Protein AF-A0A2G9Q6Q9-F1 (afdb_monomer_lite)

Radius of gyration: 12.46 Å; chains: 1; bounding box: 29×31×30 Å

Secondary structure (DSSP, 8-state):
--HHHHHHHHHHHHHHHHS--S---S-HHHHHHHHHHHHHHHHHHHH-----HHHHHHHHHHHHGGG-

Sequence (68 aa):
MAFEEMVEMVSILRREDYDAKKGLYTRPNMRKDKIMSSVVTATEAKFGIKWAKEQLRKRWSDLGESRS

Organism: Aquarana catesbeiana (NCBI:txid8400)

pLDDT: mean 73.61, std 12.06, range [34.28, 86.94]

Foldseek 3Di:
DDPVLVVQLVVLLCVLVVPPPDDDDPDPVVSVVVSLVVSQVVSCVPVVDHDDSVVVVVVVVVVCVVPD

Structure (mmCIF, N/CA/C/O backbone):
data_AF-A0A2G9Q6Q9-F1
#
_entry.id   AF-A0A2G9Q6Q9-F1
#
loop_
_atom_site.group_PDB
_atom_site.id
_atom_site.type_symbol
_atom_site.label_atom_id
_atom_site.label_alt_id
_atom_site.label_comp_id
_atom_site.label_asym_id
_atom_site.label_entity_id
_atom_site.label_seq_id
_atom_site.pdbx_PDB_ins_code
_atom_site.Cartn_x
_atom_site.Cartn_y
_atom_site.Cartn_z
_atom_site.occupancy
_atom_site.B_iso_or_equiv
_atom_site.auth_seq_id
_atom_site.auth_comp_id
_atom_site.auth_asym_id
_atom_site.auth_atom_id
_atom_site.pdbx_PDB_model_num
ATOM 1 N N . MET A 1 1 ? -5.343 -6.638 11.487 1.00 68.19 1 MET A N 1
ATOM 2 C CA . MET A 1 1 ? -5.778 -6.406 10.101 1.00 68.19 1 MET A CA 1
ATOM 3 C C . MET A 1 1 ? -7.138 -7.048 9.969 1.00 68.19 1 MET A C 1
ATOM 5 O O . MET A 1 1 ? -7.266 -8.225 10.298 1.00 68.19 1 MET A O 1
ATOM 9 N N . ALA A 1 2 ? -8.140 -6.271 9.593 1.00 78.25 2 ALA A N 1
ATOM 10 C CA . ALA A 1 2 ? -9.443 -6.769 9.211 1.00 78.25 2 ALA A CA 1
ATOM 11 C C . ALA A 1 2 ? -9.326 -7.579 7.912 1.00 78.25 2 ALA A C 1
ATOM 13 O O . ALA A 1 2 ? -8.425 -7.369 7.098 1.00 78.25 2 ALA A O 1
ATOM 14 N N . PHE A 1 3 ? -10.247 -8.520 7.722 1.00 76.62 3 PHE A N 1
ATOM 15 C CA . PHE A 1 3 ? -10.305 -9.359 6.527 1.00 76.62 3 PHE A CA 1
ATOM 16 C C . PHE A 1 3 ? -10.387 -8.523 5.237 1.00 76.62 3 PHE A C 1
ATOM 18 O O . PHE A 1 3 ? -9.703 -8.830 4.266 1.00 76.62 3 PHE A O 1
ATOM 25 N N . GLU A 1 4 ? -11.133 -7.415 5.258 1.00 82.62 4 GLU A N 1
ATOM 26 C CA . GLU A 1 4 ? -11.263 -6.485 4.127 1.00 82.62 4 GLU A CA 1
ATOM 27 C C . GLU A 1 4 ? -9.938 -5.827 3.719 1.00 82.62 4 GLU A C 1
ATOM 29 O O . GLU A 1 4 ? -9.637 -5.743 2.529 1.00 82.62 4 GLU A O 1
ATOM 34 N N . GLU A 1 5 ? -9.111 -5.413 4.686 1.00 79.69 5 GLU A N 1
ATOM 35 C CA . GLU A 1 5 ? -7.778 -4.858 4.413 1.00 79.69 5 GLU A CA 1
ATOM 36 C C . GLU A 1 5 ? -6.880 -5.903 3.738 1.00 79.69 5 GLU A C 1
ATOM 38 O O . GLU A 1 5 ? -6.202 -5.620 2.754 1.00 79.69 5 GLU A O 1
ATOM 43 N N . MET A 1 6 ? -6.912 -7.140 4.240 1.00 81.38 6 MET A N 1
ATOM 44 C CA . MET A 1 6 ? -6.135 -8.264 3.713 1.00 81.38 6 MET A CA 1
ATOM 45 C C . MET A 1 6 ? -6.537 -8.602 2.271 1.00 81.38 6 MET A C 1
ATOM 47 O O . MET A 1 6 ? -5.676 -8.791 1.410 1.00 81.38 6 MET A O 1
ATOM 51 N N . VAL A 1 7 ? -7.842 -8.629 1.990 1.00 83.94 7 VAL A N 1
ATOM 52 C CA . VAL A 1 7 ? -8.382 -8.873 0.646 1.00 83.94 7 VAL A CA 1
ATOM 53 C C . VAL A 1 7 ? -7.974 -7.759 -0.321 1.00 83.94 7 VAL A C 1
ATOM 55 O O . VAL A 1 7 ? -7.580 -8.060 -1.449 1.00 83.94 7 VAL A O 1
ATOM 58 N N . GLU A 1 8 ? -7.989 -6.496 0.114 1.00 85.06 8 GLU A N 1
ATOM 59 C CA . GLU A 1 8 ? -7.535 -5.367 -0.705 1.00 85.06 8 GLU A CA 1
ATOM 60 C C . GLU A 1 8 ? -6.037 -5.453 -1.028 1.00 85.06 8 GLU A C 1
ATOM 62 O O . GLU A 1 8 ? -5.627 -5.292 -2.177 1.00 85.06 8 GLU A O 1
ATOM 67 N N . MET A 1 9 ? -5.196 -5.758 -0.037 1.00 83.44 9 MET A N 1
ATOM 68 C CA . MET A 1 9 ? -3.757 -5.902 -0.265 1.00 83.44 9 MET A CA 1
ATOM 69 C C . MET A 1 9 ? -3.450 -7.039 -1.251 1.00 83.44 9 MET A C 1
ATOM 71 O O . MET A 1 9 ? -2.639 -6.869 -2.164 1.00 83.44 9 MET A O 1
ATOM 75 N N . VAL A 1 10 ? -4.108 -8.195 -1.098 1.00 82.56 10 VAL A N 1
ATOM 76 C CA . VAL A 1 10 ? -3.936 -9.359 -1.984 1.00 82.56 10 VAL A CA 1
ATOM 77 C C . VAL A 1 10 ? -4.464 -9.073 -3.396 1.00 82.56 10 VAL A C 1
ATOM 79 O O . VAL A 1 10 ? -3.874 -9.553 -4.369 1.00 82.56 10 VAL A O 1
ATOM 82 N N . SER A 1 11 ? -5.537 -8.288 -3.540 1.00 86.94 11 SER A N 1
ATOM 83 C CA . SER A 1 11 ? -6.099 -7.932 -4.850 1.00 86.94 11 SER A CA 1
ATOM 84 C C . SER A 1 11 ? -5.167 -7.003 -5.636 1.00 86.94 11 SER A C 1
ATOM 86 O O . SER A 1 11 ? -4.908 -7.258 -6.814 1.00 86.94 11 SER A O 1
ATOM 88 N N . ILE A 1 12 ? -4.575 -6.001 -4.975 1.00 85.06 12 ILE A N 1
ATOM 89 C CA . ILE A 1 12 ? -3.556 -5.114 -5.558 1.00 85.06 12 ILE A CA 1
ATOM 90 C C . ILE A 1 12 ? -2.327 -5.918 -5.954 1.00 85.06 12 ILE A C 1
ATOM 92 O O . ILE A 1 12 ? -1.805 -5.746 -7.052 1.00 85.06 12 ILE A O 1
ATOM 96 N N . LEU A 1 13 ? -1.891 -6.832 -5.085 1.00 80.25 13 LEU A N 1
ATOM 97 C CA . LEU A 1 13 ? -0.731 -7.664 -5.357 1.00 80.25 13 LEU A CA 1
ATOM 98 C C . LEU A 1 13 ? -0.954 -8.528 -6.599 1.00 80.25 13 LEU A C 1
ATOM 100 O O . LEU A 1 13 ? -0.121 -8.511 -7.496 1.00 80.25 13 LEU A O 1
ATOM 104 N N . ARG A 1 14 ? -2.102 -9.207 -6.709 1.00 80.19 14 ARG A N 1
ATOM 105 C CA . ARG A 1 14 ? -2.455 -9.972 -7.916 1.00 80.19 14 ARG A CA 1
ATOM 106 C C . ARG A 1 14 ? -2.556 -9.088 -9.153 1.00 80.19 14 ARG A C 1
ATOM 108 O O . ARG A 1 14 ? -2.126 -9.521 -10.215 1.00 80.19 14 ARG A O 1
ATOM 115 N N . ARG A 1 15 ? -3.099 -7.873 -9.038 1.00 83.31 15 ARG A N 1
ATOM 116 C CA . ARG A 1 15 ? -3.226 -6.947 -10.170 1.00 83.31 15 ARG A CA 1
ATOM 117 C C . ARG A 1 15 ? -1.862 -6.492 -10.678 1.00 83.31 15 ARG A C 1
ATOM 119 O O . ARG A 1 15 ? -1.591 -6.624 -11.862 1.00 83.31 15 ARG A O 1
ATOM 126 N N . GLU A 1 16 ? -0.996 -6.015 -9.791 1.00 79.00 16 GLU A N 1
ATOM 127 C CA . GLU A 1 16 ? 0.340 -5.518 -10.143 1.00 79.00 16 GLU A CA 1
ATOM 128 C C . GLU A 1 16 ? 1.297 -6.656 -10.550 1.00 79.00 16 GLU A C 1
ATOM 130 O O . GLU A 1 16 ? 2.211 -6.448 -11.349 1.00 79.00 16 GLU A O 1
ATOM 135 N N . ASP A 1 17 ? 1.090 -7.868 -10.023 1.00 74.75 17 ASP A N 1
ATOM 136 C CA . ASP A 1 17 ? 1.827 -9.069 -10.420 1.00 74.75 17 ASP A CA 1
ATOM 137 C C . ASP A 1 17 ? 1.376 -9.589 -11.801 1.00 74.75 17 ASP A C 1
ATOM 139 O O . ASP A 1 17 ? 2.202 -9.970 -12.632 1.00 74.75 17 ASP A O 1
ATOM 143 N N . TYR A 1 18 ? 0.076 -9.536 -12.098 1.00 71.50 18 TYR A N 1
ATOM 144 C CA . TYR A 1 18 ? -0.477 -9.952 -13.390 1.00 71.50 18 TYR A CA 1
ATOM 145 C C . TYR A 1 18 ? -0.210 -8.937 -14.513 1.00 71.50 18 TYR A C 1
ATOM 147 O O . TYR A 1 18 ? 0.102 -9.321 -15.640 1.00 71.50 18 TYR A O 1
ATOM 155 N N . ASP A 1 19 ? -0.279 -7.637 -14.214 1.00 66.12 19 ASP A N 1
ATOM 156 C CA . ASP A 1 19 ? -0.094 -6.550 -15.187 1.00 66.12 19 ASP A CA 1
ATOM 157 C C . ASP A 1 19 ? 1.385 -6.312 -15.562 1.00 66.12 19 ASP A C 1
ATOM 15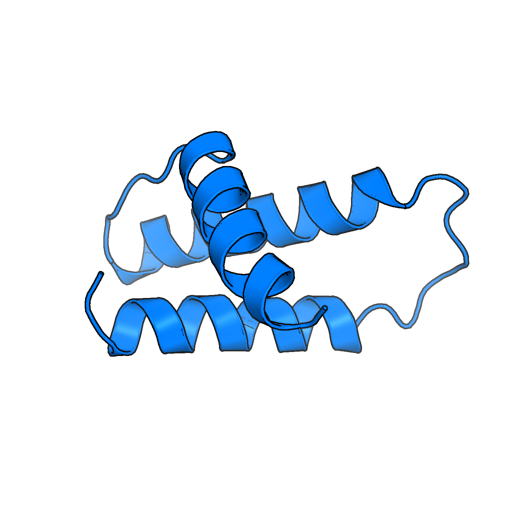9 O O . ASP A 1 19 ? 1.725 -5.480 -16.408 1.00 66.12 19 ASP A O 1
ATOM 163 N N . ALA A 1 20 ? 2.302 -7.107 -15.000 1.00 61.62 20 ALA A N 1
ATOM 164 C CA . ALA A 1 20 ? 3.713 -7.156 -15.368 1.00 61.62 20 ALA A CA 1
ATOM 165 C C . ALA A 1 20 ? 3.938 -7.840 -16.737 1.00 61.62 20 ALA A C 1
ATOM 167 O O . ALA A 1 20 ? 4.754 -8.745 -16.885 1.00 61.62 20 ALA A O 1
ATOM 168 N N . LYS A 1 21 ? 3.257 -7.347 -17.775 1.00 62.22 21 LYS A N 1
ATOM 169 C CA . LYS A 1 21 ? 3.465 -7.659 -19.199 1.00 62.22 21 LYS A CA 1
ATOM 170 C C . LYS A 1 21 ? 4.779 -7.103 -19.775 1.00 62.22 21 LYS A C 1
ATOM 172 O O . LYS A 1 21 ? 5.001 -7.196 -20.979 1.00 62.22 21 LYS A O 1
ATOM 177 N N . LYS A 1 22 ? 5.651 -6.484 -18.971 1.00 57.47 22 LYS A N 1
ATOM 178 C CA . LYS A 1 22 ? 6.800 -5.710 -19.468 1.00 57.47 22 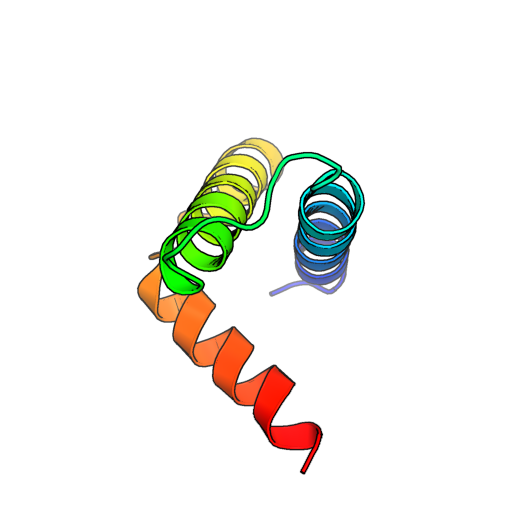LYS A CA 1
ATOM 179 C C . LYS A 1 22 ? 8.127 -6.195 -18.895 1.00 57.47 22 LYS A C 1
ATOM 181 O O . LYS A 1 22 ? 8.509 -5.785 -17.808 1.00 57.47 22 LYS A O 1
ATOM 186 N N . GLY A 1 23 ? 8.825 -6.993 -19.704 1.00 56.00 23 GLY A N 1
ATOM 187 C CA . GLY A 1 23 ? 10.279 -7.154 -19.693 1.00 56.00 23 GLY A CA 1
ATOM 188 C C . GLY A 1 23 ? 10.855 -7.945 -18.520 1.00 56.00 23 GLY A C 1
ATOM 189 O O . GLY A 1 23 ? 10.599 -7.659 -17.354 1.00 56.00 23 GLY A O 1
ATOM 190 N N . LEU A 1 24 ? 11.705 -8.921 -18.838 1.00 56.66 24 LEU A N 1
ATOM 191 C CA . LEU A 1 24 ? 12.611 -9.546 -17.878 1.00 56.66 24 LEU A CA 1
ATOM 192 C C . LEU A 1 24 ? 13.533 -8.464 -17.297 1.00 56.66 24 LEU A C 1
ATOM 194 O O . LEU A 1 24 ? 14.554 -8.118 -17.885 1.00 56.66 24 LEU A O 1
ATOM 198 N N . TYR A 1 25 ? 13.159 -7.890 -16.156 1.00 55.44 25 TYR A N 1
ATOM 199 C CA . TYR A 1 25 ? 14.050 -7.006 -15.420 1.00 55.44 25 TYR A CA 1
ATOM 200 C C . TYR A 1 25 ? 15.117 -7.841 -14.716 1.00 55.44 25 TYR A C 1
ATOM 202 O O . TYR A 1 25 ? 14.825 -8.791 -13.994 1.00 55.44 25 TYR A O 1
ATOM 210 N N . THR A 1 26 ? 16.365 -7.414 -14.868 1.00 59.03 26 THR A N 1
ATOM 211 C CA . THR A 1 26 ? 17.595 -8.003 -14.318 1.00 59.03 26 THR A CA 1
ATOM 212 C C . THR A 1 26 ? 17.647 -8.052 -12.782 1.00 59.03 26 THR A C 1
ATOM 214 O O . THR A 1 26 ? 18.605 -8.575 -12.219 1.00 59.03 26 THR A O 1
ATOM 217 N N . ARG A 1 27 ? 16.645 -7.500 -12.077 1.00 62.56 27 ARG A N 1
ATOM 218 C CA . ARG A 1 27 ? 16.587 -7.420 -10.608 1.00 62.56 27 ARG A CA 1
ATOM 219 C C . ARG A 1 27 ? 15.207 -7.816 -10.063 1.00 62.56 27 ARG A C 1
ATOM 221 O O . ARG A 1 27 ? 14.319 -6.965 -9.977 1.00 62.56 27 ARG A O 1
ATOM 228 N N . PRO A 1 28 ? 15.045 -9.064 -9.592 1.00 63.53 28 PRO A N 1
ATOM 229 C CA . PRO A 1 28 ? 13.802 -9.564 -8.993 1.00 63.53 28 PRO A CA 1
ATOM 230 C C . PRO A 1 28 ? 13.276 -8.712 -7.823 1.00 63.53 28 PRO A C 1
ATOM 232 O O . PRO A 1 28 ? 12.065 -8.581 -7.641 1.00 63.53 28 PRO A O 1
ATOM 235 N N . ASN A 1 29 ? 14.171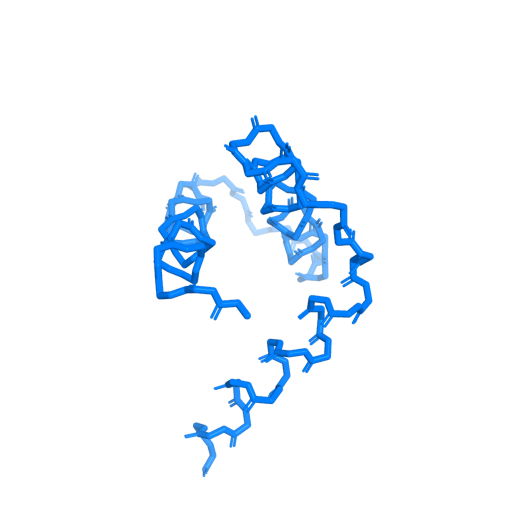 -8.077 -7.055 1.00 71.06 29 ASN A N 1
ATOM 236 C CA . ASN A 1 29 ? 13.793 -7.256 -5.899 1.00 71.06 29 ASN A CA 1
ATOM 237 C C . ASN A 1 29 ? 13.060 -5.957 -6.264 1.00 71.06 29 ASN A C 1
ATOM 239 O O . ASN A 1 29 ? 12.203 -5.521 -5.503 1.00 71.06 29 ASN A O 1
ATOM 243 N N . MET A 1 30 ? 13.331 -5.354 -7.428 1.00 73.12 30 MET A N 1
ATOM 244 C CA . MET A 1 30 ? 12.695 -4.078 -7.796 1.00 73.12 30 MET A CA 1
ATOM 245 C C . MET A 1 30 ? 11.182 -4.220 -7.996 1.00 73.12 30 MET A C 1
ATOM 247 O O . MET A 1 30 ? 10.427 -3.305 -7.672 1.00 73.12 30 MET A O 1
ATOM 251 N N . ARG A 1 31 ? 10.726 -5.376 -8.494 1.00 74.81 31 ARG A N 1
ATOM 252 C CA . ARG A 1 31 ? 9.298 -5.655 -8.687 1.00 74.81 31 ARG A CA 1
ATOM 253 C C . ARG A 1 31 ? 8.585 -5.828 -7.354 1.00 74.81 31 ARG A C 1
ATOM 255 O O . ARG A 1 31 ? 7.565 -5.182 -7.132 1.00 74.81 31 ARG A O 1
ATOM 262 N N . LYS A 1 32 ? 9.156 -6.636 -6.455 1.00 74.69 32 LYS A N 1
ATOM 263 C CA . LYS A 1 32 ? 8.632 -6.787 -5.092 1.00 74.69 32 LYS A CA 1
ATOM 264 C C . LYS A 1 32 ? 8.542 -5.427 -4.404 1.00 74.69 32 LYS A C 1
ATOM 266 O O . LYS A 1 32 ? 7.506 -5.102 -3.845 1.00 74.69 32 LYS A O 1
ATOM 271 N N . ASP A 1 33 ? 9.557 -4.581 -4.539 1.00 80.25 33 ASP A N 1
ATOM 272 C CA . ASP A 1 33 ? 9.569 -3.266 -3.891 1.00 80.25 33 ASP A CA 1
ATOM 273 C C . ASP A 1 33 ? 8.536 -2.294 -4.447 1.00 80.25 33 ASP A C 1
ATOM 275 O O . ASP A 1 33 ? 7.949 -1.528 -3.679 1.00 80.25 33 ASP A O 1
ATOM 279 N N . LYS A 1 34 ? 8.290 -2.340 -5.759 1.00 81.19 34 LYS A N 1
ATOM 280 C CA . LYS A 1 34 ? 7.261 -1.530 -6.410 1.00 81.19 34 LYS A CA 1
ATOM 281 C C . LYS A 1 34 ? 5.857 -1.976 -6.002 1.00 81.19 34 LYS A C 1
ATOM 283 O O . LYS A 1 34 ? 5.062 -1.135 -5.604 1.00 81.19 34 LYS A O 1
ATOM 288 N N . ILE A 1 35 ? 5.592 -3.283 -6.012 1.00 79.94 35 ILE A N 1
ATOM 289 C CA . ILE A 1 35 ? 4.313 -3.851 -5.562 1.00 79.94 35 ILE A CA 1
ATOM 290 C C . ILE A 1 35 ? 4.068 -3.496 -4.091 1.00 79.94 35 ILE A C 1
ATOM 292 O O . ILE A 1 35 ? 2.987 -3.043 -3.729 1.00 79.94 35 ILE A O 1
ATOM 296 N N . MET A 1 36 ? 5.095 -3.613 -3.247 1.00 82.25 36 MET A N 1
ATOM 297 C CA . MET A 1 36 ? 5.000 -3.263 -1.829 1.00 82.25 36 MET A CA 1
ATOM 298 C C . MET A 1 36 ? 4.764 -1.766 -1.613 1.00 82.25 36 MET A C 1
ATOM 300 O O . MET A 1 36 ? 4.015 -1.406 -0.710 1.00 82.25 36 MET A O 1
ATOM 304 N N . SER A 1 37 ? 5.347 -0.888 -2.441 1.00 85.00 37 SER A N 1
ATOM 305 C CA . SER A 1 37 ? 4.974 0.534 -2.446 1.00 85.00 37 SER A CA 1
ATOM 306 C C . SER A 1 37 ? 3.492 0.722 -2.783 1.00 85.00 37 SER A C 1
ATOM 308 O O . SER A 1 37 ? 2.805 1.418 -2.045 1.00 85.00 37 SER A O 1
ATOM 310 N N . SER A 1 38 ? 2.992 0.087 -3.850 1.00 85.44 38 SER A N 1
ATOM 311 C CA . SER A 1 38 ? 1.591 0.213 -4.280 1.00 85.44 38 SER A CA 1
ATOM 312 C C . SER A 1 38 ? 0.612 -0.249 -3.196 1.00 85.44 38 SER A C 1
ATOM 314 O O . SER A 1 38 ? -0.379 0.430 -2.935 1.00 85.44 38 SER A O 1
ATOM 316 N N . VAL A 1 39 ? 0.913 -1.362 -2.516 1.00 83.56 39 VAL A N 1
ATOM 317 C CA . VAL A 1 39 ? 0.099 -1.883 -1.407 1.00 83.56 39 VAL A CA 1
ATOM 318 C C . VAL A 1 39 ? 0.074 -0.909 -0.226 1.00 83.56 39 VAL A C 1
ATOM 320 O O . VAL A 1 39 ? -1.003 -0.622 0.294 1.00 83.56 39 VAL A O 1
ATOM 323 N N . VAL A 1 40 ? 1.227 -0.361 0.179 1.00 84.62 40 VAL A N 1
ATOM 324 C CA . VAL A 1 40 ? 1.304 0.624 1.275 1.00 84.62 40 VAL A CA 1
ATOM 325 C C . VAL A 1 40 ? 0.497 1.876 0.933 1.00 84.62 40 VAL A C 1
ATOM 327 O O . VAL A 1 40 ? -0.345 2.287 1.726 1.00 84.62 40 VAL A O 1
ATOM 330 N N . THR A 1 41 ? 0.695 2.441 -0.260 1.00 86.31 41 THR A N 1
ATOM 331 C CA . THR A 1 41 ? 0.008 3.667 -0.686 1.00 86.31 41 THR A CA 1
ATOM 332 C C . THR A 1 41 ? -1.505 3.479 -0.780 1.00 86.31 41 THR A C 1
ATOM 334 O O . THR A 1 41 ? -2.257 4.335 -0.324 1.00 86.31 41 THR A O 1
ATOM 337 N N . ALA A 1 42 ? -1.977 2.360 -1.332 1.00 84.12 42 ALA A N 1
ATOM 338 C CA . ALA A 1 42 ? -3.409 2.100 -1.448 1.00 84.12 42 ALA A CA 1
ATOM 339 C C . ALA A 1 42 ? -4.070 1.811 -0.092 1.00 84.12 42 ALA A C 1
ATOM 341 O O . ALA A 1 42 ? -5.191 2.254 0.149 1.00 84.12 42 ALA A O 1
ATOM 342 N N . THR A 1 43 ? -3.372 1.112 0.808 1.00 82.75 43 THR A N 1
ATOM 343 C CA . THR A 1 43 ? -3.877 0.846 2.164 1.00 82.75 43 THR A CA 1
ATOM 344 C C . THR A 1 43 ? -3.977 2.141 2.967 1.00 82.75 43 THR A C 1
ATOM 346 O O . THR A 1 43 ? -4.986 2.376 3.631 1.00 82.75 43 THR A O 1
ATOM 349 N N . GLU A 1 44 ? -2.971 3.013 2.869 1.00 85.06 44 GLU A N 1
ATOM 350 C CA . GLU A 1 44 ? -3.003 4.334 3.498 1.00 85.06 44 GLU A CA 1
ATOM 351 C C . GLU A 1 44 ? -4.137 5.193 2.921 1.00 85.06 44 GLU A C 1
ATOM 353 O O . GLU A 1 44 ? -4.889 5.793 3.681 1.00 85.06 44 GLU A O 1
ATOM 358 N N . ALA A 1 45 ? -4.329 5.193 1.599 1.00 85.88 45 ALA A N 1
ATOM 359 C CA . ALA A 1 45 ? -5.389 5.966 0.955 1.00 85.88 45 ALA A CA 1
ATOM 360 C C . ALA A 1 45 ? -6.808 5.462 1.278 1.00 85.88 45 ALA A C 1
ATOM 362 O O . ALA A 1 45 ? -7.722 6.271 1.412 1.00 85.88 45 ALA A O 1
ATOM 363 N N . LYS A 1 46 ? -7.009 4.142 1.385 1.00 84.12 46 LYS A N 1
ATOM 364 C CA . LYS A 1 46 ? -8.340 3.536 1.567 1.00 84.12 46 LYS A CA 1
ATOM 365 C C . LYS A 1 46 ? -8.741 3.391 3.033 1.00 84.12 46 LYS A C 1
ATOM 367 O O . LYS A 1 46 ? -9.903 3.593 3.365 1.00 84.12 46 LYS A O 1
ATOM 372 N N . PHE A 1 47 ? -7.792 3.043 3.899 1.00 81.00 47 PHE A N 1
ATOM 373 C CA . PHE A 1 47 ? -8.055 2.744 5.309 1.00 81.00 47 PHE A CA 1
ATOM 374 C C . PHE A 1 47 ? -7.419 3.756 6.272 1.00 81.00 47 PHE A C 1
ATOM 376 O O . PHE A 1 47 ? -7.686 3.703 7.469 1.00 81.00 47 PHE A O 1
ATOM 383 N N . GLY A 1 48 ? -6.565 4.669 5.792 1.00 83.12 48 GLY A N 1
ATOM 384 C CA . GLY A 1 48 ? -5.8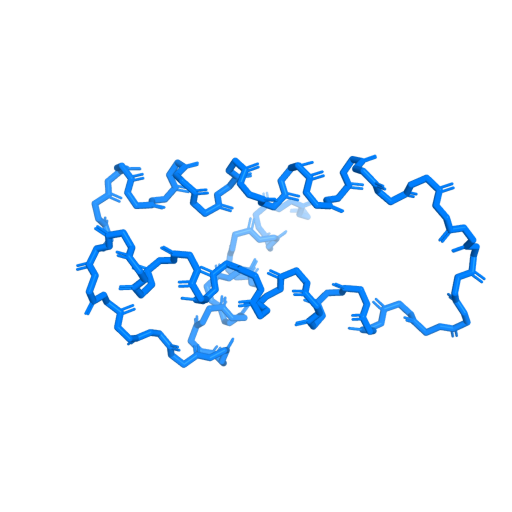20 5.595 6.654 1.00 83.12 48 GLY A CA 1
ATOM 385 C C . GLY A 1 48 ? -4.708 4.918 7.460 1.00 83.12 48 GLY A C 1
ATOM 386 O O . GLY A 1 48 ? -4.166 5.508 8.394 1.00 83.12 48 GLY A O 1
ATOM 387 N N . ILE A 1 49 ? -4.367 3.668 7.133 1.00 76.00 49 ILE A N 1
ATOM 388 C CA . ILE A 1 49 ? -3.447 2.860 7.933 1.00 76.00 49 ILE A CA 1
ATOM 389 C C . ILE A 1 49 ? -2.040 2.989 7.362 1.00 76.00 49 ILE A C 1
ATOM 391 O O . ILE A 1 49 ? -1.719 2.440 6.307 1.00 76.00 49 ILE A O 1
ATOM 395 N N . LYS A 1 50 ? -1.174 3.686 8.101 1.00 77.81 50 LYS A N 1
ATOM 396 C CA . LYS A 1 50 ? 0.254 3.779 7.791 1.00 77.81 50 LYS A CA 1
ATOM 397 C C . LYS A 1 50 ? 0.960 2.473 8.127 1.00 77.81 50 LYS A C 1
ATOM 399 O O . LYS A 1 50 ? 1.224 2.173 9.289 1.00 77.81 50 LYS A O 1
ATOM 404 N N . TRP A 1 51 ? 1.324 1.725 7.093 1.00 71.38 51 TRP A N 1
ATOM 405 C CA . TRP A 1 51 ? 2.212 0.577 7.226 1.00 71.38 51 TRP A CA 1
ATOM 406 C C . TRP A 1 51 ? 3.656 0.946 6.897 1.00 71.38 51 TRP A C 1
ATOM 408 O O . TRP A 1 51 ? 3.946 1.558 5.871 1.00 71.38 51 TRP A O 1
ATOM 418 N N . ALA A 1 52 ? 4.591 0.471 7.719 1.00 75.25 52 ALA A N 1
ATOM 419 C CA . ALA A 1 52 ? 5.989 0.413 7.320 1.00 75.25 52 ALA A CA 1
ATOM 420 C C . ALA A 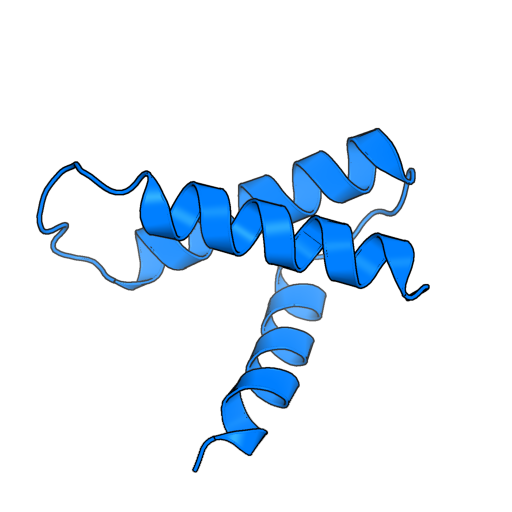1 52 ? 6.176 -0.732 6.312 1.00 75.25 52 ALA A C 1
ATOM 422 O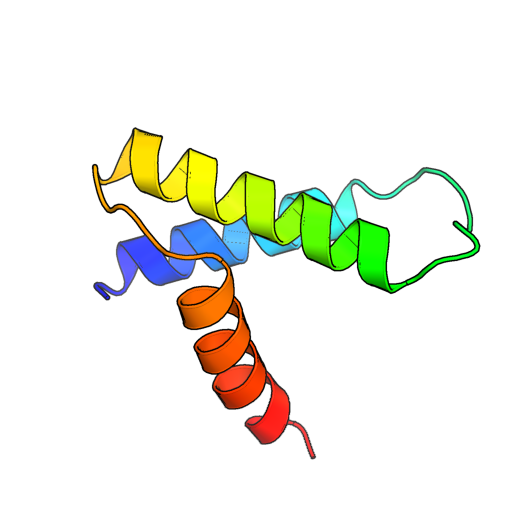 O . ALA A 1 52 ? 5.755 -1.863 6.568 1.00 75.25 52 ALA A O 1
ATOM 423 N N . LYS A 1 53 ? 6.866 -0.469 5.192 1.00 70.50 53 LYS A N 1
ATOM 424 C CA . LYS A 1 53 ? 7.228 -1.492 4.184 1.00 70.50 53 LYS A CA 1
ATOM 425 C C . LYS A 1 53 ? 7.805 -2.767 4.804 1.00 70.50 53 LYS A C 1
ATOM 427 O O . LYS A 1 53 ? 7.575 -3.862 4.302 1.00 70.50 53 LYS A O 1
ATOM 432 N N . GLU A 1 54 ? 8.546 -2.617 5.893 1.00 75.69 54 GLU A N 1
ATOM 433 C CA . GLU A 1 54 ? 9.215 -3.703 6.600 1.00 75.69 54 GLU A CA 1
ATOM 434 C C . GLU A 1 54 ? 8.260 -4.581 7.420 1.00 75.69 54 GLU A C 1
ATOM 436 O O . GLU A 1 54 ? 8.381 -5.804 7.396 1.00 75.69 54 GLU A O 1
ATOM 441 N N . GLN A 1 55 ? 7.242 -3.983 8.049 1.00 78.06 55 GLN A N 1
ATOM 442 C CA . GLN A 1 55 ? 6.167 -4.722 8.726 1.00 78.06 55 GLN A CA 1
ATOM 443 C C . GLN A 1 55 ? 5.368 -5.560 7.731 1.00 78.06 55 GLN A C 1
ATOM 445 O O . GLN A 1 55 ? 5.033 -6.715 7.996 1.00 78.06 55 GLN A O 1
ATOM 450 N N . LEU A 1 56 ? 5.119 -4.986 6.554 1.00 76.56 56 LEU A N 1
ATOM 451 C CA . LEU A 1 56 ? 4.454 -5.672 5.461 1.00 76.56 56 LEU A CA 1
ATOM 452 C C . LEU A 1 56 ? 5.337 -6.831 4.965 1.00 76.56 56 LEU A C 1
ATOM 454 O O . LEU A 1 56 ? 4.869 -7.962 4.913 1.00 76.56 56 LEU A O 1
ATOM 458 N N . ARG A 1 57 ? 6.633 -6.602 4.697 1.00 76.25 57 ARG A N 1
ATOM 459 C CA . ARG A 1 57 ? 7.570 -7.664 4.271 1.00 76.25 57 ARG A CA 1
ATOM 460 C C . ARG A 1 57 ? 7.621 -8.832 5.249 1.00 76.25 57 ARG A C 1
ATOM 462 O O . ARG A 1 57 ? 7.546 -9.967 4.800 1.00 76.25 57 ARG A O 1
ATOM 469 N N . LYS A 1 58 ? 7.709 -8.560 6.554 1.00 78.94 58 LYS A N 1
ATOM 470 C CA . LYS A 1 58 ? 7.731 -9.602 7.587 1.00 78.94 58 LYS A CA 1
ATOM 471 C C . LYS A 1 58 ? 6.467 -10.463 7.538 1.00 78.94 58 LYS A C 1
ATOM 473 O O . LYS A 1 58 ? 6.561 -11.677 7.430 1.00 78.94 58 LYS A O 1
ATOM 478 N N . ARG A 1 59 ? 5.292 -9.828 7.493 1.00 75.31 59 ARG A N 1
ATOM 479 C CA . ARG A 1 59 ? 4.003 -10.530 7.381 1.00 75.31 59 ARG A CA 1
ATOM 480 C C . ARG A 1 59 ? 3.855 -11.325 6.086 1.00 75.31 59 ARG A C 1
ATOM 482 O O . ARG A 1 59 ? 3.219 -12.371 6.085 1.00 75.31 59 ARG A O 1
ATOM 489 N N . TRP A 1 60 ? 4.425 -10.841 4.988 1.00 73.75 60 TRP A N 1
ATOM 490 C CA . TRP A 1 60 ? 4.438 -11.575 3.724 1.00 73.75 60 TRP A CA 1
ATOM 491 C C . TRP A 1 60 ? 5.391 -12.765 3.740 1.00 73.75 60 TRP A C 1
ATOM 493 O O . TRP A 1 60 ? 5.048 -13.790 3.158 1.00 73.75 60 TRP A O 1
ATOM 503 N N . SER A 1 61 ? 6.543 -12.660 4.410 1.00 70.94 61 SER A N 1
ATOM 504 C CA . SER A 1 61 ? 7.399 -13.822 4.665 1.00 70.94 61 SER A CA 1
ATOM 505 C C . SER A 1 61 ? 6.636 -14.877 5.465 1.00 70.94 61 SER A C 1
ATOM 507 O O . SER A 1 61 ? 6.585 -16.019 5.027 1.00 70.94 61 SER A O 1
ATOM 509 N N . ASP A 1 62 ? 5.924 -14.477 6.525 1.00 75.50 62 ASP A N 1
ATOM 510 C CA . ASP A 1 62 ? 5.108 -15.396 7.336 1.00 75.50 62 ASP A CA 1
ATOM 511 C C . ASP A 1 62 ? 4.017 -16.114 6.504 1.00 75.50 62 ASP A C 1
ATOM 513 O O . ASP A 1 62 ? 3.731 -17.291 6.716 1.00 75.50 62 ASP A O 1
ATOM 517 N N . LEU A 1 63 ? 3.411 -15.424 5.525 1.00 66.12 63 LEU A N 1
ATOM 518 C CA . LEU A 1 63 ? 2.410 -16.002 4.611 1.00 66.12 63 LEU A CA 1
ATOM 519 C C . LEU A 1 63 ? 3.026 -16.889 3.517 1.00 66.12 63 LEU A C 1
ATOM 521 O O . LEU A 1 63 ? 2.384 -17.831 3.052 1.00 66.12 63 LEU A O 1
ATOM 525 N N . GLY A 1 64 ? 4.243 -16.572 3.072 1.00 58.53 64 GLY A N 1
ATOM 526 C CA . GLY A 1 64 ? 4.976 -17.326 2.054 1.00 58.53 64 GLY A CA 1
ATOM 527 C C . GLY A 1 64 ? 5.635 -18.597 2.591 1.00 58.53 64 GLY A C 1
ATOM 528 O O . GLY A 1 64 ? 5.770 -19.563 1.847 1.00 58.53 64 GLY A O 1
ATOM 529 N N . GLU A 1 65 ? 5.992 -18.623 3.876 1.00 44.69 65 GLU A N 1
ATOM 530 C CA . GLU A 1 65 ? 6.636 -19.762 4.545 1.00 44.69 65 GLU A CA 1
ATOM 531 C C . GLU A 1 65 ? 5.672 -20.937 4.788 1.00 44.69 65 GLU A C 1
ATOM 533 O O . GLU A 1 65 ? 6.098 -22.076 4.920 1.00 44.69 65 GLU A O 1
ATOM 538 N N . SER A 1 66 ? 4.357 -20.706 4.714 1.00 37.75 66 SER A N 1
ATOM 539 C CA . SER A 1 66 ? 3.340 -21.777 4.719 1.00 37.75 66 SER A CA 1
ATOM 540 C C . SER A 1 66 ? 3.229 -22.540 3.383 1.00 37.75 66 SER A C 1
ATOM 542 O O . SER A 1 66 ? 2.259 -23.267 3.165 1.00 37.75 66 SER A O 1
ATOM 544 N N . ARG A 1 67 ? 4.172 -22.343 2.450 1.00 40.72 67 ARG A N 1
ATOM 545 C CA . ARG A 1 67 ? 4.219 -23.001 1.131 1.00 40.72 67 ARG A CA 1
ATOM 546 C C . ARG A 1 67 ? 5.497 -23.816 0.866 1.00 40.72 67 ARG A C 1
ATOM 548 O O . ARG A 1 67 ? 5.748 -24.135 -0.297 1.00 40.72 67 ARG A O 1
ATOM 555 N N . SER A 1 68 ? 6.249 -24.175 1.908 1.00 34.28 68 SER A N 1
ATOM 556 C CA . SER A 1 68 ? 7.273 -25.235 1.852 1.00 34.28 68 SER A CA 1
ATOM 557 C C . SER A 1 68 ? 6.785 -26.503 2.536 1.00 34.28 68 SER A C 1
ATOM 559 O O . SER A 1 68 ? 6.170 -26.376 3.616 1.00 34.28 68 SER A O 1
#